Protein AF-A0A952HI96-F1 (afdb_monomer_lite)

Secondary structure (DSSP, 8-state):
----------------PPPP----TTHHHHHHSPP-SPPPTTS-TTSHHHHHHHHHHHHHHHHHTTTT-----TT-TT------TT-S-----SHHHHHHHHHHT--

Structure (mmCIF, N/CA/C/O backbone):
data_AF-A0A952HI96-F1
#
_entry.id   AF-A0A952HI96-F1
#
loop_
_atom_site.group_PDB
_atom_site.id
_atom_site.type_symbol
_atom_site.label_atom_id
_atom_site.label_alt_id
_atom_site.label_comp_id
_atom_site.label_asym_id
_atom_site.label_entity_id
_atom_site.label_seq_id
_atom_site.pdbx_PDB_ins_code
_atom_site.Cartn_x
_atom_site.Cartn_y
_atom_site.Cartn_z
_atom_site.occupancy
_atom_site.B_iso_or_equiv
_atom_site.auth_seq_id
_atom_site.auth_comp_id
_atom_site.auth_asym_id
_atom_site.auth_atom_id
_atom_site.pdbx_PDB_model_num
ATOM 1 N N . MET A 1 1 ? -52.168 -51.747 3.777 1.00 47.28 1 MET A N 1
ATOM 2 C CA . MET A 1 1 ? -51.356 -50.702 3.111 1.00 47.28 1 MET A CA 1
ATOM 3 C C . MET A 1 1 ? -51.390 -49.464 3.995 1.00 47.28 1 MET A C 1
ATOM 5 O O . MET A 1 1 ? -52.472 -49.025 4.355 1.00 47.28 1 MET A O 1
ATOM 9 N N . LYS A 1 2 ? -50.230 -48.994 4.461 1.00 57.38 2 LYS A N 1
ATOM 10 C CA . LYS A 1 2 ? -50.105 -47.816 5.334 1.00 57.38 2 LYS A CA 1
ATOM 11 C C . LYS A 1 2 ? -50.317 -46.571 4.476 1.00 57.38 2 LYS A C 1
ATOM 13 O O . LYS A 1 2 ? -49.575 -46.447 3.517 1.00 57.38 2 LYS A O 1
ATOM 18 N N . ASN A 1 3 ? -51.229 -45.664 4.826 1.00 53.03 3 ASN A N 1
ATOM 19 C CA . ASN A 1 3 ? -51.144 -44.276 4.363 1.00 53.03 3 ASN A CA 1
ATOM 20 C C . ASN A 1 3 ? -51.406 -43.329 5.537 1.00 53.03 3 ASN A C 1
ATOM 22 O O . ASN A 1 3 ? -52.503 -43.225 6.078 1.00 53.03 3 ASN A O 1
ATOM 26 N N . SER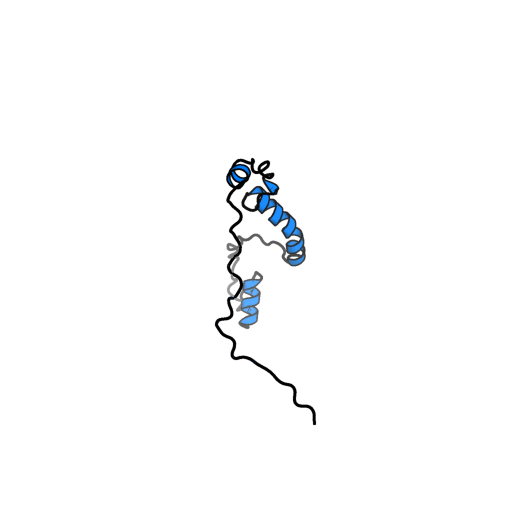 A 1 4 ? -50.305 -42.717 5.955 1.00 54.22 4 SER A N 1
ATOM 27 C CA . SER A 1 4 ? -50.135 -41.730 7.010 1.00 54.22 4 SER A CA 1
ATOM 28 C C . SER A 1 4 ? -50.899 -40.440 6.727 1.00 54.22 4 SER A C 1
ATOM 30 O O . SER A 1 4 ? -50.960 -39.992 5.584 1.00 54.22 4 SER A O 1
ATOM 32 N N . GLY A 1 5 ? -51.416 -39.826 7.790 1.00 58.06 5 GLY A N 1
ATOM 33 C CA . GLY A 1 5 ? -52.166 -38.577 7.734 1.00 58.06 5 GLY A CA 1
ATOM 34 C C . GLY A 1 5 ? -51.366 -37.318 7.375 1.00 58.06 5 GLY A C 1
ATOM 35 O O . GLY A 1 5 ? -50.208 -37.353 6.961 1.00 58.06 5 GLY A O 1
ATOM 36 N N . GLY A 1 6 ? -52.015 -36.176 7.618 1.00 57.53 6 GLY A N 1
ATOM 37 C CA . GLY A 1 6 ? -51.429 -34.833 7.564 1.00 57.53 6 GLY A CA 1
ATOM 38 C C . GLY A 1 6 ? -51.886 -34.044 6.332 1.00 57.53 6 GLY A C 1
ATOM 39 O O . GLY A 1 6 ? -51.902 -34.565 5.229 1.00 57.53 6 GLY A O 1
ATOM 40 N N . LYS A 1 7 ? -52.243 -32.764 6.414 1.00 64.69 7 LYS A N 1
ATOM 41 C CA . LYS A 1 7 ? -51.843 -31.728 7.374 1.00 64.69 7 LYS A CA 1
ATOM 42 C C . LYS A 1 7 ? -52.987 -30.713 7.572 1.00 64.69 7 LYS A C 1
ATOM 44 O O . LYS A 1 7 ? -53.731 -30.474 6.619 1.00 64.69 7 LYS A O 1
ATOM 49 N N . PRO A 1 8 ? -53.121 -30.072 8.750 1.00 61.38 8 PRO A N 1
ATOM 50 C CA . PRO A 1 8 ? -54.027 -28.937 8.902 1.00 61.38 8 PRO A CA 1
ATOM 51 C C . PRO A 1 8 ? -53.587 -27.793 7.975 1.00 61.38 8 PRO A C 1
ATOM 53 O O . PRO A 1 8 ? -52.391 -27.545 7.808 1.00 61.38 8 PRO A O 1
ATOM 56 N N . ARG A 1 9 ? -54.555 -27.098 7.363 1.00 62.06 9 ARG A N 1
ATOM 57 C CA . ARG A 1 9 ? -54.316 -25.877 6.580 1.00 62.06 9 ARG A CA 1
ATOM 58 C C . ARG A 1 9 ? -53.643 -24.862 7.502 1.00 62.06 9 ARG A C 1
ATOM 60 O O . ARG A 1 9 ? -54.273 -24.377 8.437 1.00 62.06 9 ARG A O 1
ATOM 67 N N . ALA A 1 10 ? -52.353 -24.612 7.294 1.00 62.22 10 ALA A N 1
ATOM 68 C CA . ALA A 1 10 ? -51.580 -23.735 8.158 1.00 62.22 10 ALA A CA 1
ATOM 69 C C . ALA A 1 10 ? -52.128 -22.303 8.050 1.00 62.22 10 ALA A C 1
ATOM 71 O O . ALA A 1 10 ? -51.881 -21.607 7.067 1.00 62.22 10 ALA A O 1
ATOM 72 N N . GLY A 1 11 ? -52.889 -21.873 9.061 1.00 70.12 11 GLY A N 1
ATOM 73 C CA . GLY A 1 11 ? -53.156 -20.457 9.298 1.00 70.12 11 GLY A CA 1
ATOM 74 C C . GLY A 1 11 ? -51.843 -19.685 9.464 1.00 70.12 11 GLY A C 1
ATOM 75 O O . GLY A 1 11 ? -50.792 -20.293 9.669 1.00 70.12 11 GLY A O 1
ATOM 76 N N . ALA A 1 12 ? -51.907 -18.354 9.348 1.00 66.75 12 ALA A N 1
ATOM 77 C CA . ALA A 1 12 ? -50.763 -17.439 9.319 1.00 66.75 12 ALA A CA 1
ATOM 78 C C . ALA A 1 12 ? -49.598 -17.883 10.227 1.00 66.75 12 ALA A C 1
ATOM 80 O O . ALA A 1 12 ? -49.609 -17.671 11.442 1.00 66.75 12 ALA A O 1
ATOM 81 N N . VAL A 1 13 ? -48.576 -18.500 9.624 1.00 68.69 13 VAL A N 1
ATOM 82 C CA . VAL A 1 13 ? -47.375 -18.936 10.337 1.00 68.69 13 VAL A CA 1
ATOM 83 C C . VAL A 1 13 ? -46.613 -17.677 10.731 1.00 68.69 13 VAL A C 1
ATOM 85 O O . VAL A 1 13 ? -45.922 -17.070 9.909 1.00 68.69 13 VAL A O 1
ATOM 88 N N . ARG A 1 14 ? -46.760 -17.241 11.986 1.00 68.44 14 ARG A N 1
ATOM 89 C CA . ARG A 1 14 ? -45.969 -16.131 12.520 1.00 68.44 14 ARG A CA 1
ATOM 90 C C . ARG A 1 14 ? -44.516 -16.581 12.615 1.00 68.44 14 ARG A C 1
ATOM 92 O O . ARG A 1 14 ? -44.125 -17.242 13.572 1.00 68.44 14 ARG A O 1
ATOM 99 N N . LYS A 1 15 ? -43.716 -16.206 11.617 1.00 72.56 15 LYS A N 1
ATOM 100 C CA . LYS A 1 15 ? -42.254 -16.211 11.729 1.00 72.56 15 LYS A CA 1
ATOM 101 C C . LYS A 1 15 ? -41.879 -15.336 12.925 1.00 72.56 15 LYS A C 1
ATOM 103 O O . LYS A 1 15 ? -42.510 -14.301 13.157 1.00 72.56 15 LYS A O 1
ATOM 108 N N . SER A 1 16 ? -40.931 -15.817 13.723 1.00 73.75 16 SER A N 1
ATOM 109 C CA . SER A 1 16 ? -40.492 -15.181 14.964 1.00 73.75 16 SER A CA 1
ATOM 110 C C . SER A 1 16 ? -40.287 -13.677 14.763 1.00 73.75 16 SER A C 1
ATOM 112 O O . SER A 1 16 ? -39.662 -13.236 13.798 1.00 73.75 16 SER A O 1
ATOM 114 N N . LYS A 1 17 ? -40.869 -12.868 15.657 1.00 72.69 17 LYS A N 1
ATOM 115 C CA . LYS A 1 17 ? -40.652 -11.418 15.645 1.00 72.69 17 LYS A CA 1
ATOM 116 C C . LYS A 1 17 ? -39.171 -11.154 15.920 1.00 72.69 17 LYS A C 1
ATOM 118 O O . LYS A 1 17 ? -38.577 -11.842 16.751 1.00 72.69 17 LYS A O 1
ATOM 123 N N . LYS A 1 18 ? -38.594 -10.156 15.239 1.00 77.00 18 LYS A N 1
ATOM 124 C CA . LYS A 1 18 ? -37.254 -9.634 15.541 1.00 77.00 18 LYS A CA 1
ATOM 125 C C . LYS A 1 18 ? -37.172 -9.412 17.055 1.00 77.00 18 LYS A C 1
ATOM 127 O O . LYS A 1 18 ? -38.019 -8.710 17.607 1.00 77.00 18 LYS A O 1
ATOM 132 N N . GLY A 1 19 ? -36.227 -10.088 17.709 1.00 78.38 19 GLY A N 1
ATOM 133 C CA . GLY A 1 19 ? -36.025 -9.975 19.152 1.00 78.38 19 GLY A CA 1
ATOM 134 C C . GLY A 1 19 ? -35.780 -8.523 19.563 1.00 78.38 19 GLY A C 1
ATOM 135 O O . GLY A 1 19 ? -35.457 -7.683 18.720 1.00 78.38 19 GLY A O 1
ATOM 136 N N . ALA A 1 20 ? -35.953 -8.226 20.852 1.00 78.56 20 ALA A N 1
ATOM 137 C CA . ALA A 1 20 ? -35.724 -6.885 21.375 1.00 78.56 20 ALA A CA 1
ATOM 138 C C . ALA A 1 20 ? -34.327 -6.392 20.971 1.00 78.56 20 ALA A C 1
ATOM 140 O O . ALA A 1 20 ? -33.328 -7.082 21.183 1.00 78.56 20 ALA A O 1
ATOM 141 N N . THR A 1 21 ? -34.260 -5.206 20.365 1.00 74.31 21 THR A N 1
ATOM 142 C CA . THR A 1 21 ? -32.982 -4.553 20.088 1.00 74.31 21 THR A CA 1
ATOM 143 C C . THR A 1 21 ? -32.312 -4.292 21.432 1.00 74.31 21 THR A C 1
ATOM 145 O O . THR A 1 21 ? -32.851 -3.548 22.249 1.00 74.31 21 THR A O 1
ATOM 148 N N . VAL A 1 22 ? -31.165 -4.929 21.679 1.00 75.50 22 VAL A N 1
ATOM 149 C CA . VAL A 1 22 ? -30.348 -4.663 22.869 1.00 75.50 22 VAL A CA 1
ATOM 150 C C . VAL A 1 22 ? -30.070 -3.158 22.906 1.00 75.50 22 VAL A C 1
ATOM 152 O O . VAL A 1 22 ? -29.634 -2.587 21.907 1.00 75.50 22 VAL A O 1
ATOM 155 N N . GLY A 1 23 ? -30.419 -2.506 24.018 1.00 75.62 23 GLY A N 1
ATOM 156 C CA . GLY A 1 23 ? -30.335 -1.053 24.149 1.00 75.62 23 GLY A CA 1
ATOM 157 C C . GLY A 1 23 ? -28.916 -0.529 23.923 1.00 75.62 23 GLY A C 1
ATOM 158 O O . GLY A 1 23 ? -27.935 -1.256 24.067 1.00 75.62 23 GLY A O 1
ATOM 159 N N . THR A 1 24 ? -28.786 0.764 23.630 1.00 76.81 24 THR A N 1
ATOM 160 C CA . THR A 1 24 ? -27.504 1.420 23.307 1.00 76.81 24 THR A CA 1
ATOM 161 C C . THR A 1 24 ? -26.523 1.535 24.486 1.00 76.81 24 THR A C 1
ATOM 163 O O . THR A 1 24 ? -25.501 2.223 24.384 1.00 76.81 24 THR A O 1
ATOM 166 N N . GLY A 1 25 ? -26.819 0.871 25.608 1.00 72.44 25 GLY A N 1
ATOM 167 C CA . GLY A 1 25 ? -26.099 0.935 26.873 1.00 72.44 25 GLY A CA 1
ATOM 168 C C . GLY A 1 25 ? -24.637 0.530 26.723 1.00 72.44 25 GLY A C 1
ATOM 169 O O . GLY A 1 25 ? -24.282 -0.640 26.807 1.00 72.44 25 GLY A O 1
ATOM 170 N N . GLY A 1 26 ? -23.770 1.519 26.512 1.00 72.81 26 GLY A N 1
ATOM 171 C CA . GLY A 1 26 ? -22.327 1.333 26.373 1.00 72.81 26 GLY A CA 1
ATOM 172 C C . GLY A 1 26 ? -21.747 1.745 25.023 1.00 72.81 26 GLY A C 1
ATOM 173 O O . GLY A 1 26 ? -20.529 1.839 24.931 1.00 72.81 26 GLY A O 1
ATOM 174 N N . HIS A 1 27 ? -22.555 2.072 24.007 1.00 76.06 27 HIS A N 1
ATOM 175 C CA . HIS A 1 27 ? -22.014 2.606 22.748 1.00 76.06 27 HIS A CA 1
ATOM 176 C C . HIS A 1 27 ? -21.322 3.961 22.942 1.00 76.06 27 HIS A C 1
ATOM 178 O O . HIS A 1 27 ?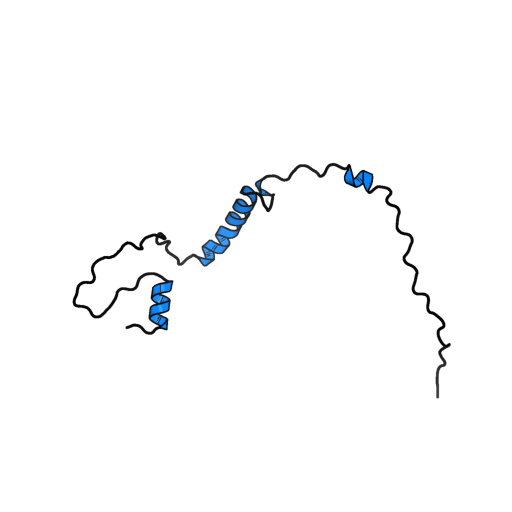 -20.254 4.174 22.379 1.00 76.06 27 HIS A O 1
ATOM 184 N N . GLY A 1 28 ? -21.869 4.832 23.799 1.00 79.56 28 GLY A N 1
ATOM 185 C CA . GLY A 1 28 ? -21.205 6.083 24.178 1.00 79.56 28 GLY A CA 1
ATOM 186 C C . GLY A 1 28 ? -19.882 5.849 24.913 1.00 79.56 28 GLY A C 1
ATOM 187 O O . GLY A 1 28 ? -18.897 6.510 24.616 1.00 79.56 28 GLY A O 1
ATOM 188 N N . ARG A 1 29 ? -19.819 4.842 25.798 1.00 79.50 29 ARG A N 1
ATOM 189 C CA . ARG A 1 29 ? -18.574 4.469 26.495 1.00 79.50 29 ARG A CA 1
ATOM 190 C C . ARG A 1 29 ? -17.508 3.969 25.514 1.00 79.50 29 ARG A C 1
ATOM 192 O O . ARG A 1 29 ? -16.403 4.485 25.538 1.00 79.50 29 ARG A O 1
ATOM 199 N N . LYS A 1 30 ? -17.877 3.093 24.572 1.00 78.19 30 LYS A N 1
ATOM 200 C CA . LYS A 1 30 ? -16.987 2.620 23.493 1.00 78.19 30 LYS A CA 1
ATOM 201 C C . LYS A 1 30 ? -16.498 3.733 22.562 1.00 78.19 30 LYS A C 1
ATOM 203 O O . LYS A 1 30 ? -15.419 3.624 21.997 1.00 78.19 30 LYS A O 1
ATOM 208 N N . ALA A 1 31 ? -17.295 4.781 22.355 1.00 77.25 31 ALA A N 1
ATOM 209 C CA . ALA A 1 31 ? -16.889 5.930 21.545 1.00 77.25 31 ALA A CA 1
ATOM 210 C C . ALA A 1 31 ? -15.900 6.851 22.280 1.00 77.25 31 ALA A C 1
ATOM 212 O O . ALA A 1 31 ? -15.090 7.508 21.631 1.00 77.25 31 ALA A O 1
ATOM 213 N N . LEU A 1 32 ? -15.979 6.895 23.613 1.00 78.94 32 LEU A N 1
ATOM 214 C CA . LEU A 1 32 ? -15.086 7.668 24.480 1.00 78.94 32 LEU A CA 1
ATOM 215 C C . LEU A 1 32 ? -13.808 6.905 24.854 1.00 78.94 32 LEU A C 1
ATOM 217 O O . LEU A 1 32 ? -12.837 7.522 25.286 1.00 78.94 32 LEU A O 1
ATOM 221 N N . GLU A 1 33 ? -13.790 5.582 24.689 1.00 82.00 33 GLU A N 1
ATOM 222 C CA . GLU A 1 33 ? -12.570 4.784 24.792 1.00 82.00 33 GLU A CA 1
ATOM 223 C C . GLU A 1 33 ? -11.540 5.284 23.768 1.00 82.00 33 GLU A C 1
ATOM 225 O O . GLU A 1 33 ? -11.810 5.387 22.568 1.00 82.00 33 GLU A O 1
ATOM 230 N N . GLY A 1 34 ? -10.339 5.615 24.248 1.00 80.56 34 GLY A N 1
ATOM 231 C CA . GLY A 1 34 ? -9.245 6.043 23.389 1.00 80.56 34 GLY A CA 1
ATOM 232 C C . GLY A 1 34 ? -8.913 4.944 22.385 1.00 80.56 34 GLY A C 1
ATOM 233 O O . GLY A 1 34 ? -8.544 3.833 22.766 1.00 80.56 34 GLY A O 1
ATOM 234 N N . ARG A 1 35 ? -9.017 5.247 21.088 1.00 77.19 35 ARG A N 1
ATOM 235 C CA . ARG A 1 35 ? -8.408 4.390 20.065 1.00 77.19 35 ARG A CA 1
ATOM 236 C C . ARG A 1 35 ? -6.916 4.396 20.366 1.00 77.19 35 ARG A C 1
ATOM 238 O O . ARG A 1 35 ? -6.359 5.481 20.498 1.00 77.19 35 ARG A O 1
ATOM 245 N N . GLY A 1 36 ? -6.338 3.210 20.572 1.00 81.44 36 GLY A N 1
ATOM 246 C CA . GLY A 1 36 ? -4.965 3.022 21.045 1.00 81.44 36 GLY A CA 1
ATOM 247 C C . GLY A 1 36 ? -3.911 3.833 20.273 1.00 81.44 36 GLY A C 1
ATOM 248 O O . GLY A 1 36 ? -4.227 4.528 19.307 1.00 81.44 36 GLY A O 1
ATOM 249 N N . PRO A 1 37 ? -2.635 3.758 20.677 1.00 87.12 37 PRO A N 1
ATOM 250 C CA . PRO A 1 37 ? -1.591 4.610 20.116 1.00 87.12 37 PRO A CA 1
ATOM 251 C C . PRO A 1 37 ? -1.583 4.555 18.586 1.00 87.12 37 PRO A C 1
ATOM 253 O O . PRO A 1 37 ? -1.740 3.488 17.988 1.00 87.12 37 PRO A O 1
ATOM 256 N N . THR A 1 38 ? -1.396 5.711 17.942 1.00 81.81 38 THR A N 1
ATOM 257 C CA . THR A 1 38 ? -1.318 5.758 16.480 1.00 81.81 38 THR A CA 1
ATOM 258 C C . THR A 1 38 ? -0.195 4.826 16.016 1.00 81.81 38 THR A C 1
ATOM 260 O O . THR A 1 38 ? 0.932 5.011 16.489 1.00 81.81 38 THR A O 1
ATOM 263 N N . PRO A 1 39 ? -0.451 3.872 15.097 1.00 86.31 39 PRO A N 1
ATOM 264 C CA . PRO A 1 39 ? 0.563 2.926 14.635 1.00 86.31 39 PRO A CA 1
ATOM 265 C C . PRO A 1 39 ? 1.839 3.633 14.169 1.00 86.31 39 PRO A C 1
ATOM 267 O O . PRO A 1 39 ? 1.787 4.795 13.740 1.00 86.31 39 PRO A O 1
ATOM 270 N N . LYS A 1 40 ? 2.991 2.956 14.225 1.00 84.69 40 LYS A N 1
ATOM 271 C CA . LYS A 1 40 ? 4.257 3.505 13.716 1.00 84.69 40 LYS A CA 1
ATOM 272 C C . LYS A 1 40 ? 4.100 3.875 12.237 1.00 84.69 40 LYS A C 1
ATOM 274 O O . LYS A 1 40 ? 3.339 3.248 11.510 1.00 84.69 40 LYS A O 1
ATOM 279 N N . ALA A 1 41 ? 4.821 4.895 11.773 1.00 83.81 41 ALA A N 1
ATOM 280 C CA . ALA A 1 41 ? 4.765 5.381 10.388 1.00 83.81 41 ALA A CA 1
ATOM 281 C C . ALA A 1 41 ? 4.950 4.284 9.316 1.00 83.81 41 ALA A C 1
ATOM 283 O O . ALA A 1 41 ? 4.427 4.403 8.209 1.00 83.81 41 ALA A O 1
ATOM 284 N N . GLU A 1 42 ? 5.704 3.239 9.648 1.00 83.38 42 GLU A N 1
ATOM 285 C CA . GLU A 1 42 ? 5.982 2.069 8.809 1.00 83.38 42 GLU A CA 1
ATOM 286 C C . GLU A 1 42 ? 4.799 1.099 8.686 1.00 83.38 42 GLU A C 1
ATOM 288 O O . GLU A 1 42 ? 4.706 0.392 7.690 1.00 83.38 42 GLU A O 1
ATOM 293 N N . ASP A 1 43 ? 3.890 1.076 9.660 1.00 84.12 43 ASP A N 1
ATOM 294 C CA . ASP A 1 43 ? 2.759 0.136 9.712 1.00 84.12 43 ASP A CA 1
ATOM 295 C C . ASP A 1 43 ? 1.432 0.807 9.320 1.00 84.12 43 ASP A C 1
ATOM 297 O O . ASP A 1 43 ? 0.356 0.228 9.424 1.00 84.12 43 ASP A O 1
ATOM 301 N N . ARG A 1 44 ? 1.498 2.065 8.872 1.00 88.00 44 ARG A N 1
ATOM 302 C CA . ARG A 1 44 ? 0.358 2.804 8.322 1.00 88.00 44 ARG A CA 1
ATOM 303 C C . ARG A 1 44 ? 0.290 2.569 6.811 1.00 88.00 44 ARG A C 1
ATOM 305 O O . ARG A 1 44 ? 1.080 3.161 6.075 1.00 88.00 44 ARG A O 1
ATOM 312 N N . ASP A 1 45 ? -0.694 1.801 6.343 1.00 84.69 45 ASP A N 1
ATOM 313 C CA . ASP A 1 45 ? -0.857 1.405 4.928 1.00 84.69 45 ASP A CA 1
ATOM 314 C C . ASP A 1 45 ? -0.780 2.569 3.921 1.00 84.69 45 ASP A C 1
ATOM 316 O O . ASP A 1 45 ? -0.173 2.460 2.854 1.00 84.69 45 ASP A O 1
ATOM 320 N N . TYR A 1 46 ? -1.363 3.722 4.261 1.00 86.44 46 TYR A N 1
ATOM 321 C CA . TYR A 1 46 ? -1.396 4.890 3.372 1.00 86.44 46 TYR A CA 1
ATOM 322 C C . TYR A 1 46 ? -0.256 5.893 3.599 1.00 86.44 46 TYR A C 1
ATOM 324 O O . TYR A 1 46 ? -0.152 6.874 2.857 1.00 86.44 46 TYR A O 1
ATOM 332 N N . HIS A 1 47 ? 0.628 5.653 4.571 1.00 95.12 47 HIS A N 1
ATOM 333 C CA . HIS A 1 47 ? 1.757 6.531 4.871 1.00 95.12 47 HIS A CA 1
ATOM 334 C C . HIS A 1 47 ? 2.943 6.261 3.921 1.00 95.12 47 HIS A C 1
ATOM 336 O O . HIS A 1 47 ? 3.178 5.107 3.554 1.00 95.12 47 HIS A O 1
ATOM 342 N N . PRO A 1 48 ? 3.738 7.278 3.526 1.00 91.06 48 PRO A N 1
ATOM 343 C CA . PRO A 1 48 ? 4.895 7.088 2.644 1.00 91.06 48 PRO A CA 1
ATOM 344 C C . PRO A 1 48 ? 5.879 6.012 3.125 1.00 91.06 48 PRO A C 1
ATOM 346 O O . PRO A 1 48 ? 6.341 5.204 2.324 1.00 91.06 48 PRO A O 1
ATOM 349 N N . ALA A 1 49 ? 6.148 5.951 4.434 1.00 87.56 49 ALA A N 1
ATOM 350 C CA . ALA A 1 49 ? 7.027 4.933 5.012 1.00 87.56 49 ALA A CA 1
ATOM 351 C C . ALA A 1 49 ? 6.433 3.511 4.931 1.00 87.56 49 ALA A C 1
ATOM 353 O O . ALA A 1 49 ? 7.165 2.575 4.618 1.00 87.56 49 ALA A O 1
ATOM 354 N N . GLY A 1 50 ? 5.118 3.345 5.124 1.00 88.88 50 GLY A N 1
ATOM 355 C CA . GLY A 1 50 ? 4.446 2.052 4.943 1.00 88.88 50 GLY A CA 1
ATOM 356 C C . GLY A 1 50 ? 4.451 1.588 3.489 1.00 88.88 50 GLY A C 1
ATOM 357 O O . GLY A 1 50 ? 4.804 0.446 3.193 1.00 88.88 50 GLY A O 1
ATOM 358 N N . LYS A 1 51 ? 4.210 2.508 2.548 1.00 87.00 51 LYS A N 1
ATOM 359 C CA . LYS A 1 51 ? 4.359 2.233 1.109 1.00 87.00 51 LYS A CA 1
ATOM 360 C C . LYS A 1 51 ? 5.789 1.822 0.748 1.00 87.00 51 LYS A C 1
ATOM 362 O O . LYS A 1 51 ? 5.977 0.897 -0.042 1.00 87.00 51 LYS A O 1
ATOM 367 N N . ALA A 1 52 ? 6.794 2.483 1.323 1.00 86.00 52 ALA A N 1
ATOM 368 C CA . ALA A 1 52 ? 8.199 2.154 1.101 1.00 86.00 52 ALA A CA 1
ATOM 369 C C . ALA A 1 52 ? 8.567 0.769 1.664 1.00 86.00 52 ALA A C 1
ATOM 371 O O . ALA A 1 52 ? 9.244 -0.001 0.979 1.00 86.00 52 ALA A O 1
ATOM 372 N N . LYS A 1 53 ? 8.078 0.422 2.862 1.00 86.38 53 LYS A N 1
ATOM 373 C CA . LYS A 1 53 ? 8.243 -0.909 3.469 1.00 86.38 53 LYS A CA 1
ATOM 374 C C . LYS A 1 53 ? 7.620 -1.998 2.591 1.00 86.38 53 LYS A C 1
ATOM 376 O O . LYS A 1 53 ? 8.330 -2.909 2.173 1.00 86.38 53 LYS A O 1
ATOM 381 N N . ALA A 1 54 ? 6.357 -1.832 2.194 1.00 86.69 54 ALA A N 1
ATOM 382 C CA . ALA A 1 54 ? 5.663 -2.768 1.306 1.00 86.69 54 ALA A CA 1
ATOM 383 C C . ALA A 1 54 ? 6.374 -2.934 -0.051 1.00 86.69 54 ALA A C 1
ATOM 385 O O . ALA A 1 54 ? 6.453 -4.033 -0.606 1.00 86.69 54 ALA A O 1
ATOM 386 N N . LEU A 1 55 ? 6.936 -1.851 -0.600 1.00 83.69 55 LEU A N 1
ATOM 387 C CA . LEU A 1 55 ? 7.719 -1.913 -1.832 1.00 83.69 55 LEU A CA 1
ATOM 388 C C . LEU A 1 55 ? 9.039 -2.673 -1.642 1.00 83.69 55 LEU A C 1
ATOM 390 O O . LEU A 1 55 ? 9.402 -3.459 -2.516 1.00 83.69 55 LEU A O 1
ATOM 394 N N . ARG A 1 56 ? 9.739 -2.460 -0.520 1.00 83.12 56 ARG A N 1
ATOM 395 C CA . ARG A 1 56 ? 10.994 -3.150 -0.181 1.00 83.12 56 ARG A CA 1
ATOM 396 C C . ARG A 1 56 ? 10.777 -4.643 0.044 1.00 83.12 56 ARG A C 1
ATOM 398 O O . ARG A 1 56 ? 11.560 -5.438 -0.459 1.00 83.12 56 ARG A O 1
ATOM 405 N N . GLU A 1 57 ? 9.696 -5.023 0.715 1.00 81.94 57 GLU A N 1
ATOM 406 C CA . GLU A 1 57 ? 9.298 -6.426 0.898 1.00 81.94 57 GLU A CA 1
ATOM 407 C C . GLU A 1 57 ? 8.913 -7.091 -0.433 1.00 81.94 57 GLU A C 1
ATOM 409 O O . GLU A 1 57 ? 9.230 -8.255 -0.673 1.00 81.94 57 GLU A O 1
ATOM 414 N N . ARG A 1 58 ? 8.305 -6.339 -1.361 1.00 79.44 58 ARG A N 1
ATOM 415 C CA . ARG A 1 58 ? 7.980 -6.824 -2.714 1.00 79.44 58 ARG A CA 1
ATOM 416 C C . ARG A 1 58 ? 9.182 -6.834 -3.671 1.00 79.44 58 ARG A C 1
ATOM 418 O O . ARG A 1 58 ? 9.140 -7.515 -4.700 1.00 79.44 58 ARG A O 1
ATOM 425 N N . ALA A 1 59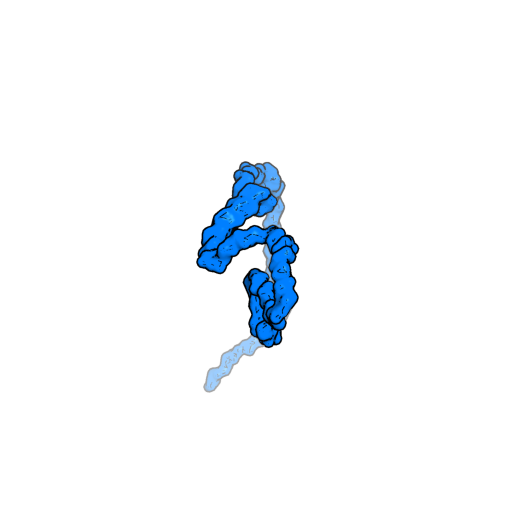 ? 10.239 -6.077 -3.381 1.00 71.81 59 ALA A N 1
ATOM 426 C CA . ALA A 1 59 ? 11.431 -5.966 -4.218 1.00 71.81 59 ALA A CA 1
ATOM 427 C C . ALA A 1 59 ? 12.149 -7.305 -4.485 1.00 71.81 59 ALA A C 1
ATOM 429 O O . ALA A 1 59 ? 12.410 -7.557 -5.661 1.00 71.81 59 ALA A O 1
ATOM 430 N N . PRO A 1 60 ? 12.420 -8.197 -3.507 1.00 65.50 60 PRO A N 1
ATOM 431 C CA . PRO A 1 60 ? 13.075 -9.482 -3.779 1.00 65.50 60 PRO A CA 1
ATOM 432 C C . PRO A 1 60 ? 12.249 -10.378 -4.713 1.00 65.50 60 PRO A C 1
ATOM 434 O O . PRO A 1 60 ? 12.798 -10.965 -5.645 1.00 65.50 60 PRO A O 1
ATOM 437 N N . ALA A 1 61 ? 10.919 -10.389 -4.568 1.00 61.06 61 ALA A N 1
ATOM 438 C CA . ALA A 1 61 ? 10.025 -11.126 -5.466 1.00 61.06 61 ALA A CA 1
ATOM 439 C C . ALA A 1 61 ? 10.048 -10.574 -6.907 1.00 61.06 61 ALA A C 1
ATOM 441 O O . ALA A 1 61 ? 9.971 -11.327 -7.877 1.00 61.06 61 ALA A O 1
ATOM 442 N N . LYS A 1 62 ? 10.197 -9.251 -7.072 1.00 58.50 62 LYS A N 1
ATOM 443 C CA . LYS A 1 62 ? 10.351 -8.630 -8.399 1.00 58.50 62 LYS A CA 1
ATOM 444 C C . LYS A 1 62 ? 11.768 -8.729 -8.958 1.00 58.50 62 LYS A C 1
ATOM 446 O O . LYS A 1 62 ? 11.908 -8.718 -10.177 1.00 58.50 62 LYS A O 1
ATOM 451 N N . ALA A 1 63 ? 12.794 -8.793 -8.115 1.00 58.09 63 ALA A N 1
ATOM 452 C CA . ALA A 1 63 ? 14.185 -8.946 -8.527 1.00 58.09 63 ALA A CA 1
ATOM 453 C C . ALA A 1 63 ? 14.419 -10.336 -9.130 1.00 58.09 63 ALA A C 1
ATOM 455 O O . ALA A 1 63 ? 14.979 -10.424 -10.218 1.00 58.09 63 ALA A O 1
ATOM 456 N N . ALA A 1 64 ? 13.858 -11.390 -8.525 1.00 58.22 64 ALA A N 1
ATOM 457 C CA . ALA A 1 64 ? 13.854 -12.735 -9.105 1.00 58.22 64 ALA A CA 1
ATOM 458 C C . ALA A 1 64 ? 13.165 -12.778 -10.486 1.00 58.22 64 ALA A C 1
ATOM 460 O O . ALA A 1 64 ? 13.631 -13.447 -11.401 1.00 58.22 64 ALA A O 1
ATOM 461 N N . GLN A 1 65 ? 12.110 -11.979 -10.691 1.00 55.81 65 GLN A N 1
ATOM 462 C CA . GLN A 1 65 ? 11.427 -11.849 -11.988 1.00 55.81 65 GLN A CA 1
ATOM 463 C C . GLN A 1 65 ? 12.162 -10.932 -12.994 1.00 55.81 65 GLN A C 1
ATOM 465 O O . GLN A 1 65 ? 11.817 -10.877 -14.179 1.00 55.81 65 GLN A O 1
ATOM 470 N N . ARG A 1 66 ? 13.153 -10.165 -12.526 1.00 56.06 66 ARG A N 1
ATOM 471 C CA . ARG A 1 66 ? 13.976 -9.229 -13.309 1.00 56.06 66 ARG A CA 1
ATOM 472 C C . ARG A 1 66 ? 15.418 -9.709 -13.491 1.00 56.06 66 ARG A C 1
ATOM 474 O O . ARG A 1 66 ? 16.187 -8.964 -14.089 1.00 56.06 66 ARG A O 1
ATOM 481 N N . GLY A 1 67 ? 15.765 -10.926 -13.063 1.00 49.09 67 GLY A N 1
ATOM 482 C CA . GLY A 1 67 ? 17.095 -11.549 -13.181 1.00 49.09 67 GLY A CA 1
ATOM 483 C C . GLY A 1 67 ? 17.579 -11.847 -14.610 1.00 49.09 67 GLY A C 1
ATOM 484 O O . GLY A 1 67 ? 18.342 -12.775 -14.817 1.00 49.09 67 GLY A O 1
ATOM 485 N N . GLY A 1 68 ? 17.122 -11.076 -15.596 1.00 55.69 68 GLY A N 1
ATOM 486 C CA . GLY A 1 68 ? 17.594 -11.091 -16.982 1.00 55.69 68 GLY A CA 1
ATOM 487 C C . GLY A 1 68 ? 17.356 -9.752 -17.684 1.00 55.69 68 GLY A C 1
ATOM 488 O O . GLY A 1 68 ? 17.136 -9.710 -18.890 1.00 55.69 68 GLY A O 1
ATOM 489 N N . ARG A 1 69 ? 17.261 -8.651 -16.927 1.00 56.19 69 ARG A N 1
ATOM 490 C CA . ARG A 1 69 ? 17.140 -7.301 -17.486 1.00 56.19 69 ARG A CA 1
ATOM 491 C C . ARG A 1 69 ? 18.275 -6.459 -16.943 1.00 56.19 69 ARG A C 1
ATOM 493 O O . ARG A 1 69 ? 18.098 -5.773 -15.936 1.00 56.19 69 ARG A O 1
ATOM 500 N N . ASP A 1 70 ? 19.408 -6.515 -17.632 1.00 53.56 70 ASP A N 1
ATOM 501 C CA . ASP A 1 70 ? 20.420 -5.471 -17.567 1.00 53.56 70 ASP A CA 1
ATOM 502 C C . ASP A 1 70 ? 19.709 -4.124 -17.679 1.00 53.56 70 ASP A C 1
ATOM 504 O O . ASP A 1 70 ? 18.971 -3.844 -18.632 1.00 53.56 70 ASP A O 1
ATOM 508 N N . ALA A 1 71 ? 19.818 -3.336 -16.616 1.00 55.84 71 ALA A N 1
ATOM 509 C CA . ALA A 1 71 ? 19.162 -2.053 -16.498 1.00 55.84 71 ALA A CA 1
ATOM 510 C C . ALA A 1 71 ? 19.877 -1.047 -17.406 1.00 55.84 71 ALA A C 1
ATOM 512 O O . ALA A 1 71 ? 20.658 -0.222 -16.943 1.00 55.84 71 ALA A O 1
ATOM 513 N N . ALA A 1 72 ? 19.606 -1.110 -18.711 1.00 57.00 72 ALA A N 1
ATOM 514 C CA . ALA A 1 72 ? 19.925 -0.016 -19.612 1.00 57.00 72 ALA A CA 1
ATOM 515 C C . ALA A 1 72 ? 19.189 1.243 -19.109 1.00 57.00 72 ALA A C 1
ATOM 517 O O . ALA A 1 72 ? 17.978 1.175 -18.843 1.00 57.00 72 ALA A O 1
ATOM 518 N N . PRO A 1 73 ? 19.884 2.382 -18.926 1.00 54.78 73 PRO A N 1
ATOM 519 C CA . PR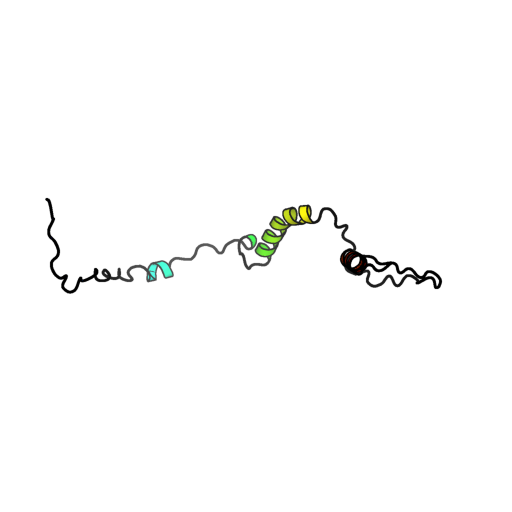O A 1 73 ? 19.262 3.595 -18.423 1.00 54.78 73 PRO A CA 1
ATOM 520 C C . PRO A 1 73 ? 18.132 4.014 -19.366 1.00 54.78 73 PRO A C 1
ATOM 522 O O . PRO A 1 73 ? 18.318 4.167 -20.576 1.00 54.78 73 PRO A O 1
ATOM 525 N N . ARG A 1 74 ? 16.935 4.187 -18.794 1.00 58.84 74 ARG A N 1
ATOM 526 C CA . ARG A 1 74 ? 15.777 4.804 -19.451 1.00 58.84 74 ARG A CA 1
ATOM 527 C C . ARG A 1 74 ? 16.141 6.248 -19.807 1.00 58.84 74 ARG A C 1
ATOM 529 O O . ARG A 1 74 ? 15.922 7.146 -19.006 1.00 58.84 74 ARG A O 1
ATOM 536 N N . GLY A 1 75 ? 16.758 6.445 -20.966 1.00 53.75 75 GLY A N 1
ATOM 537 C CA . GLY A 1 75 ? 17.228 7.760 -21.405 1.00 53.75 75 GLY A CA 1
ATOM 538 C C . GLY A 1 75 ? 18.138 7.763 -22.632 1.00 53.75 75 GLY A C 1
ATOM 539 O O . GLY A 1 75 ? 18.457 8.833 -23.132 1.00 53.75 75 GLY A O 1
ATOM 540 N N . ALA A 1 76 ? 18.535 6.607 -23.172 1.00 54.59 76 ALA A N 1
ATOM 541 C CA . ALA A 1 76 ? 19.322 6.552 -24.404 1.00 54.59 76 ALA A CA 1
ATOM 542 C C . ALA A 1 76 ? 18.454 6.672 -25.676 1.00 54.59 76 ALA A C 1
ATOM 544 O O . ALA A 1 76 ? 18.618 5.907 -26.617 1.00 54.59 76 ALA A O 1
ATOM 545 N N . SER A 1 77 ? 17.543 7.647 -25.739 1.00 55.09 77 SER A N 1
ATOM 546 C CA . SER A 1 77 ? 16.894 8.059 -26.998 1.00 55.09 77 SER A CA 1
ATOM 547 C C . SER A 1 77 ? 17.789 8.985 -27.841 1.00 55.09 77 SER A C 1
ATOM 549 O O . SER A 1 77 ? 17.313 9.653 -28.749 1.00 55.09 77 SER A O 1
ATOM 551 N N . GLY A 1 78 ? 19.086 9.061 -27.525 1.00 53.25 78 GLY A N 1
ATOM 552 C CA . GLY A 1 78 ? 20.035 10.004 -28.124 1.00 53.25 78 GLY A CA 1
ATOM 553 C C . GLY A 1 78 ? 21.150 9.368 -28.953 1.00 53.25 78 GLY A C 1
ATOM 554 O O . GLY A 1 78 ? 22.060 10.074 -29.368 1.00 53.25 78 GLY A O 1
ATOM 555 N N . ALA A 1 79 ? 21.124 8.060 -29.214 1.00 52.00 79 ALA A N 1
ATOM 556 C CA . ALA A 1 79 ? 22.111 7.434 -30.092 1.00 52.00 79 ALA A CA 1
ATOM 557 C C . ALA A 1 79 ? 21.617 7.422 -31.544 1.00 52.00 79 ALA A C 1
ATOM 559 O O . ALA A 1 79 ? 21.553 6.376 -32.182 1.00 52.00 79 ALA A O 1
ATOM 560 N N . SER A 1 80 ? 21.338 8.617 -32.071 1.00 55.66 80 SER A N 1
ATOM 561 C CA . SER A 1 80 ? 21.562 8.917 -33.485 1.00 55.66 80 SER A CA 1
ATOM 562 C C . SER A 1 80 ? 23.051 8.687 -33.762 1.00 55.66 80 SER A C 1
ATOM 564 O O . SER A 1 80 ? 23.884 9.589 -33.686 1.00 55.66 80 SER A O 1
ATOM 566 N N . ARG A 1 81 ? 23.442 7.427 -33.951 1.00 54.09 81 ARG A N 1
ATOM 567 C CA . ARG A 1 81 ? 24.799 7.060 -34.344 1.00 54.09 81 ARG A CA 1
ATOM 568 C C . ARG A 1 81 ? 24.726 6.441 -35.721 1.00 54.09 81 ARG A C 1
ATOM 570 O O . ARG A 1 81 ? 24.729 5.232 -35.873 1.00 54.09 81 ARG A O 1
ATOM 577 N N . ARG A 1 82 ? 24.695 7.368 -36.683 1.00 56.62 82 ARG A N 1
ATOM 578 C CA . ARG A 1 82 ? 25.179 7.237 -38.058 1.00 56.62 82 ARG A CA 1
ATOM 579 C C . ARG A 1 82 ? 24.648 6.001 -38.779 1.00 56.62 82 ARG A C 1
ATOM 581 O O . ARG A 1 82 ? 25.336 4.990 -38.862 1.00 56.62 82 ARG A O 1
ATOM 588 N N . ALA A 1 83 ? 23.483 6.163 -39.402 1.00 58.22 83 ALA A N 1
ATOM 589 C CA . ALA A 1 83 ? 23.167 5.424 -40.615 1.00 58.22 83 ALA A CA 1
ATOM 590 C C . ALA A 1 83 ? 24.328 5.642 -41.601 1.00 58.22 83 ALA A C 1
ATOM 592 O O . ALA A 1 83 ? 24.521 6.739 -42.132 1.00 58.22 83 ALA A O 1
ATOM 593 N N . LYS A 1 84 ? 25.185 4.629 -41.751 1.00 54.66 84 LYS A N 1
ATOM 594 C CA . LYS A 1 84 ? 26.164 4.576 -42.827 1.00 54.66 84 LYS A CA 1
ATOM 595 C C . LYS A 1 84 ? 25.343 4.248 -44.069 1.00 54.66 84 LYS A C 1
ATOM 597 O O . LYS A 1 84 ? 24.897 3.124 -44.240 1.00 54.66 84 LYS A O 1
ATOM 602 N N . THR A 1 85 ? 25.080 5.273 -44.869 1.00 59.00 85 THR A N 1
ATOM 603 C CA . THR A 1 85 ? 24.421 5.188 -46.175 1.00 59.00 85 THR A CA 1
ATOM 604 C C . THR A 1 85 ? 25.090 4.096 -47.013 1.00 59.00 85 THR A C 1
ATOM 606 O O . THR A 1 85 ? 26.234 4.285 -47.439 1.00 59.00 85 THR A O 1
ATOM 609 N N . GLY A 1 86 ? 24.414 2.959 -47.190 1.00 57.75 86 GLY A N 1
ATOM 610 C CA . GLY A 1 86 ? 24.888 1.846 -48.015 1.00 57.75 86 GLY A CA 1
ATOM 611 C C . GLY A 1 86 ? 24.459 0.444 -47.572 1.00 57.75 86 GLY A C 1
ATOM 612 O O . GLY A 1 86 ? 24.635 -0.476 -48.359 1.00 57.75 86 GLY A O 1
ATOM 613 N N . ASP A 1 87 ? 23.904 0.274 -46.368 1.00 60.59 87 ASP A N 1
ATOM 614 C CA . ASP A 1 87 ? 23.325 -1.001 -45.921 1.00 60.59 87 ASP A CA 1
ATOM 615 C C . ASP A 1 87 ? 21.798 -0.867 -45.850 1.00 60.59 87 ASP A C 1
ATOM 617 O O . ASP A 1 87 ? 21.291 0.007 -45.148 1.00 60.59 87 ASP A O 1
ATOM 621 N N . GLU A 1 88 ? 21.060 -1.734 -46.546 1.00 71.31 88 GLU A N 1
ATOM 622 C CA . GLU A 1 88 ? 19.582 -1.810 -46.525 1.00 71.31 88 GLU A CA 1
ATOM 623 C C . GLU A 1 88 ? 19.035 -2.357 -45.183 1.00 71.31 88 GLU A C 1
ATOM 625 O O . GLU A 1 88 ? 17.870 -2.728 -45.081 1.00 71.31 88 GLU A O 1
ATOM 630 N N . SER A 1 89 ? 19.879 -2.464 -44.149 1.00 77.44 89 SER A N 1
ATOM 631 C CA . SER A 1 89 ? 19.557 -3.056 -42.844 1.00 77.44 89 SER A CA 1
ATOM 632 C C . SER A 1 89 ? 19.597 -2.005 -41.731 1.00 77.44 89 SER A C 1
ATOM 634 O O . SER A 1 89 ? 20.608 -1.328 -41.524 1.00 77.44 89 SER A O 1
ATOM 636 N N . GLU A 1 90 ? 18.508 -1.890 -40.967 1.00 82.31 90 GLU A N 1
ATOM 637 C CA . GLU A 1 90 ? 18.397 -0.967 -39.832 1.00 82.31 90 GLU A CA 1
ATOM 638 C C . GLU A 1 90 ? 18.743 -1.650 -38.496 1.00 82.31 90 GLU A C 1
ATOM 640 O O . GLU A 1 90 ? 18.336 -2.775 -38.213 1.00 82.31 90 GLU A O 1
ATOM 645 N N . ILE A 1 91 ? 19.469 -0.954 -37.611 1.00 87.12 91 ILE A N 1
ATOM 646 C CA . ILE A 1 91 ? 19.834 -1.496 -36.290 1.00 87.12 91 ILE A CA 1
ATOM 647 C C . ILE A 1 91 ? 18.722 -1.203 -35.273 1.00 87.12 91 ILE A C 1
ATOM 649 O O . ILE A 1 91 ? 18.592 -0.080 -34.779 1.00 87.12 91 ILE A O 1
ATOM 653 N N . VAL A 1 92 ? 17.975 -2.237 -34.876 1.00 85.62 92 VAL A N 1
ATOM 654 C CA . VAL A 1 92 ? 16.946 -2.150 -33.825 1.00 85.62 92 VAL A CA 1
ATOM 655 C C . VAL A 1 92 ? 17.527 -2.548 -32.467 1.00 85.62 92 VAL A C 1
ATOM 657 O O . VAL A 1 92 ? 18.053 -3.644 -32.289 1.00 85.62 92 VAL A O 1
ATOM 660 N N . THR A 1 93 ? 17.397 -1.673 -31.465 1.00 88.00 93 THR A N 1
ATOM 661 C CA . THR A 1 93 ? 17.842 -1.958 -30.089 1.00 88.00 93 THR A CA 1
ATOM 662 C C . THR A 1 93 ? 16.707 -1.813 -29.076 1.00 88.00 93 THR A C 1
ATOM 664 O O . THR A 1 93 ? 15.786 -1.015 -29.247 1.00 88.00 93 THR A O 1
ATOM 667 N N . GLY A 1 94 ? 16.782 -2.590 -27.990 1.00 88.94 94 GLY A N 1
ATOM 668 C CA . GLY A 1 94 ? 15.803 -2.580 -26.900 1.00 88.94 94 GLY A CA 1
ATOM 669 C C . GLY A 1 94 ? 14.752 -3.692 -26.993 1.00 88.94 94 GLY A C 1
ATOM 670 O O . GLY A 1 94 ? 14.369 -4.137 -28.068 1.00 88.94 94 GLY A O 1
ATOM 671 N N . ARG A 1 95 ? 14.265 -4.157 -25.833 1.00 87.12 95 ARG A N 1
ATOM 672 C CA . ARG A 1 95 ? 13.404 -5.352 -25.741 1.00 87.12 95 ARG A CA 1
ATOM 673 C C . ARG A 1 95 ? 12.110 -5.241 -26.553 1.00 87.12 95 ARG A C 1
ATOM 675 O O . ARG A 1 95 ? 11.753 -6.191 -27.234 1.00 87.12 95 ARG A O 1
ATOM 682 N N . ASN A 1 96 ? 11.383 -4.133 -26.424 1.00 91.50 96 ASN A N 1
ATOM 683 C CA . ASN A 1 96 ? 10.079 -3.996 -27.077 1.00 91.50 96 ASN A CA 1
ATOM 684 C C . ASN A 1 96 ? 10.240 -3.794 -28.583 1.00 91.50 96 ASN A C 1
ATOM 686 O O . ASN A 1 96 ? 9.613 -4.518 -29.345 1.00 91.50 96 ASN A O 1
ATOM 690 N N . SER A 1 97 ? 11.149 -2.905 -28.982 1.00 88.38 97 SER A N 1
ATOM 691 C CA . SER A 1 97 ? 11.443 -2.620 -30.385 1.00 88.38 97 SER A CA 1
ATOM 692 C C . SER A 1 97 ? 11.877 -3.880 -31.144 1.00 88.38 97 SER A C 1
ATOM 694 O O . SER A 1 97 ? 11.363 -4.150 -32.222 1.00 88.38 97 SER A O 1
ATOM 696 N N . VAL A 1 98 ? 12.744 -4.716 -30.551 1.00 90.69 98 VAL A N 1
ATOM 697 C CA . VAL A 1 98 ? 13.158 -6.001 -31.151 1.00 90.69 98 VAL A CA 1
ATOM 698 C C . VAL A 1 98 ? 11.982 -6.974 -31.267 1.00 90.69 98 VAL A C 1
ATOM 700 O O . VAL A 1 98 ? 11.808 -7.617 -32.295 1.00 90.69 98 VAL A O 1
ATOM 703 N N . VAL A 1 99 ? 11.144 -7.085 -30.232 1.00 93.94 99 VAL A N 1
ATOM 704 C CA . VAL A 1 99 ? 9.971 -7.976 -30.268 1.00 93.94 99 VAL A CA 1
ATOM 705 C C . VAL A 1 99 ? 8.963 -7.543 -31.336 1.00 93.94 99 VAL A C 1
ATOM 707 O O . VAL A 1 99 ? 8.352 -8.399 -31.973 1.00 93.94 99 VAL A O 1
ATOM 710 N N . GLU A 1 100 ? 8.765 -6.242 -31.529 1.00 92.50 100 GLU A N 1
ATOM 711 C CA . GLU A 1 100 ? 7.882 -5.707 -32.568 1.00 92.50 100 GLU A CA 1
ATOM 712 C C . GLU A 1 100 ? 8.431 -5.980 -33.968 1.00 92.50 100 GLU A C 1
ATOM 714 O O . GLU A 1 100 ? 7.691 -6.505 -34.796 1.00 92.50 100 GLU A O 1
ATOM 719 N N . ALA A 1 101 ? 9.727 -5.744 -34.198 1.00 92.44 101 ALA A N 1
ATOM 720 C CA . ALA A 1 101 ? 10.380 -6.048 -35.472 1.00 92.44 101 ALA A CA 1
ATOM 721 C C . ALA A 1 101 ? 10.288 -7.541 -35.832 1.00 92.44 101 ALA A C 1
ATOM 723 O O . ALA A 1 101 ? 9.898 -7.888 -36.946 1.00 92.44 101 ALA A O 1
ATOM 724 N N . LEU A 1 102 ? 10.535 -8.431 -3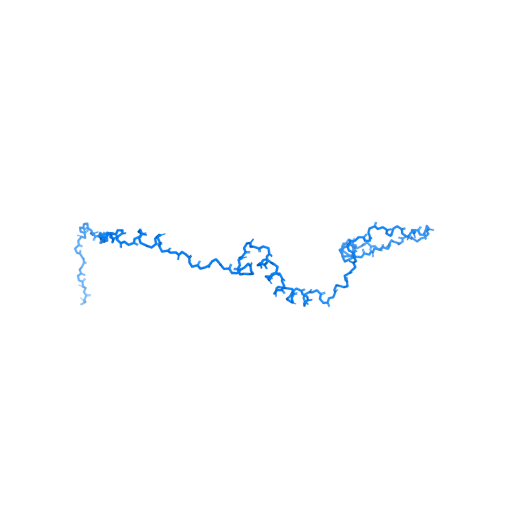4.861 1.00 93.19 102 LEU A N 1
ATOM 725 C CA . LEU A 1 102 ? 10.413 -9.881 -35.055 1.00 93.19 102 LEU A CA 1
ATOM 726 C C . LEU A 1 102 ? 8.974 -10.317 -35.361 1.00 93.19 102 LEU A C 1
ATOM 728 O O . LEU A 1 102 ? 8.761 -11.187 -36.198 1.00 93.19 102 LEU A O 1
ATOM 732 N N . ARG A 1 103 ? 7.969 -9.721 -34.707 1.00 95.38 103 ARG A N 1
ATOM 733 C CA . ARG A 1 103 ? 6.551 -10.014 -34.995 1.00 95.38 103 ARG A CA 1
ATOM 734 C C . ARG A 1 103 ? 6.118 -9.499 -36.360 1.00 95.38 103 ARG A C 1
ATOM 736 O O . ARG A 1 103 ? 5.298 -10.134 -37.016 1.00 95.38 103 ARG A O 1
ATOM 743 N N . ALA A 1 104 ? 6.644 -8.348 -36.759 1.00 94.25 104 ALA A N 1
ATOM 744 C CA . ALA A 1 104 ? 6.384 -7.743 -38.054 1.00 94.25 104 ALA A CA 1
ATOM 745 C C . ALA A 1 104 ? 7.205 -8.386 -39.186 1.00 94.25 104 ALA A C 1
ATOM 747 O O . ALA A 1 104 ? 6.957 -8.066 -40.341 1.00 94.25 104 ALA A O 1
ATOM 748 N N . HIS A 1 105 ? 8.115 -9.318 -38.866 1.00 90.06 105 HIS A N 1
ATOM 749 C CA . HIS A 1 105 ? 9.000 -9.991 -39.824 1.00 90.06 105 HIS A CA 1
ATOM 750 C C . HIS A 1 105 ? 9.819 -8.993 -40.657 1.00 90.06 105 HIS A C 1
ATOM 752 O O . HIS A 1 105 ? 10.007 -9.182 -41.857 1.00 90.06 105 HIS A O 1
ATOM 758 N N . ILE A 1 106 ? 10.272 -7.914 -40.013 1.00 84.62 106 ILE A N 1
ATOM 759 C CA . ILE A 1 106 ? 11.148 -6.924 -40.642 1.00 84.62 106 ILE A CA 1
ATOM 760 C C .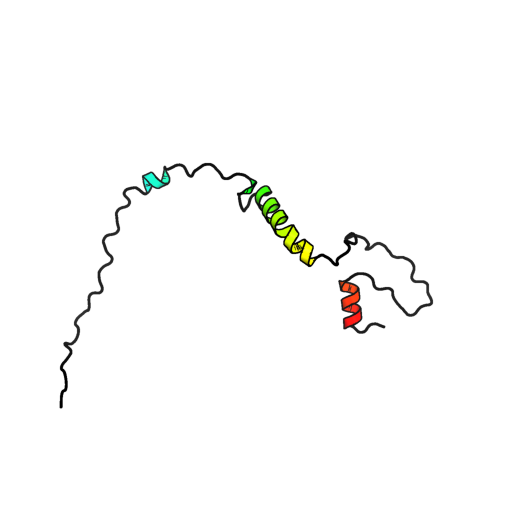 ILE A 1 106 ? 12.528 -7.581 -40.830 1.00 84.62 106 ILE A C 1
ATOM 762 O O . ILE A 1 106 ? 13.053 -8.098 -39.837 1.00 84.62 106 ILE A O 1
ATOM 766 N N . PRO A 1 107 ? 13.062 -7.626 -42.066 1.00 73.44 107 PRO A N 1
ATOM 767 C CA . PRO A 1 107 ? 14.359 -8.230 -42.366 1.00 73.44 107 PRO A CA 1
ATOM 768 C C . PRO A 1 107 ? 15.539 -7.429 -41.802 1.00 73.44 107 PRO A C 1
ATOM 770 O O . PRO A 1 107 ? 15.412 -6.192 -41.652 1.00 73.44 107 PRO A O 1
#

pLDDT: mean 73.18, std 13.66, range [47.28, 95.38]

Foldseek 3Di:
DDDDDDDPPDDPDPDDDDPDDDDCVCVVVVVVPDPDDDDDLCCPCPHPNVVVNVVVVCVVVVVVVCVPDPCDDPPPPPPPPDPPPPDPDDDFDDDVRVVVCVVVVPD

Sequence (107 aa):
MKNSGGKPRAGAVRKSKKGATVGTGGHGRKALEGRGPTPKAEDRDYHPAGKAKALRERAPAKAAQRGGRDAAPRGASGASRRAKTGDESEIVTGRNSVVEALRAHIP

Radius of gyration: 35.9 Å; chains: 1; bounding box: 80×61×75 Å